Protein AF-A0A927DXR1-F1 (afdb_monomer)

Solvent-accessible surface area (backbone atoms only — not comparable to full-atom values): 8555 Å² total; per-residue (Å²): 139,87,85,89,85,88,76,79,80,83,71,86,64,84,55,87,92,68,87,59,70,72,76,69,89,73,69,74,43,65,44,69,49,26,94,82,47,102,43,75,45,74,63,72,90,63,70,48,54,61,79,26,49,47,67,60,55,50,54,51,45,33,73,75,51,17,83,64,86,60,98,42,74,66,50,50,48,51,52,52,53,48,51,63,71,69,42,71,76,73,38,52,68,69,41,42,52,51,44,49,52,49,53,51,50,51,52,53,48,54,54,50,53,52,53,52,51,54,52,53,52,51,55,51,52,52,52,52,51,53,54,54,60,55,70,72,76,115

Radius of gyration: 24.39 Å; Cα contacts (8 Å, |Δi|>4): 96; chains: 1; bounding box: 44×32×80 Å

Structure (mmCIF, N/CA/C/O backbone):
data_AF-A0A927DXR1-F1
#
_entry.id   AF-A0A927DXR1-F1
#
loop_
_atom_site.group_PDB
_atom_site.id
_atom_site.type_symbol
_atom_site.label_atom_id
_atom_site.label_alt_id
_atom_site.label_comp_id
_atom_site.label_asym_id
_atom_site.label_entity_id
_atom_site.label_seq_id
_atom_site.pdbx_PDB_ins_code
_atom_site.Cartn_x
_atom_site.Cartn_y
_atom_site.Cartn_z
_atom_site.occupancy
_atom_site.B_iso_or_equiv
_atom_site.auth_seq_id
_atom_site.auth_comp_id
_atom_site.auth_asym_id
_atom_site.auth_atom_id
_atom_site.pdbx_PDB_model_num
ATOM 1 N N . MET A 1 1 ? -18.762 -19.023 11.813 1.00 46.75 1 MET A N 1
ATOM 2 C CA . MET A 1 1 ? -17.982 -19.473 10.636 1.00 46.75 1 MET A CA 1
ATOM 3 C C . MET A 1 1 ? -16.544 -19.033 10.838 1.00 46.75 1 MET A C 1
ATOM 5 O O . MET A 1 1 ? -16.350 -17.936 11.343 1.00 46.75 1 MET A O 1
ATOM 9 N N . ALA A 1 2 ? -15.564 -19.863 10.490 1.00 44.94 2 ALA A N 1
ATOM 10 C CA . ALA A 1 2 ? -14.145 -19.512 10.548 1.00 44.94 2 ALA A CA 1
ATOM 11 C C . ALA A 1 2 ? -13.535 -19.682 9.152 1.00 44.94 2 ALA A C 1
ATOM 13 O O . ALA A 1 2 ? -13.905 -20.610 8.436 1.00 44.94 2 ALA A O 1
ATOM 14 N N . CYS A 1 3 ? -12.637 -18.777 8.763 1.00 57.34 3 CYS A N 1
ATOM 15 C CA . CYS A 1 3 ? -11.924 -18.818 7.489 1.00 57.34 3 CYS A CA 1
ATOM 16 C C . CYS A 1 3 ? -10.429 -18.993 7.774 1.00 57.34 3 CYS A C 1
ATOM 18 O O . CYS A 1 3 ? -9.879 -18.272 8.607 1.00 57.34 3 CYS A O 1
ATOM 20 N N . ALA A 1 4 ? -9.785 -19.956 7.112 1.00 59.34 4 ALA A N 1
ATOM 21 C CA . ALA A 1 4 ? -8.347 -20.179 7.207 1.00 59.34 4 ALA A CA 1
ATOM 22 C C . ALA A 1 4 ? -7.651 -19.565 5.984 1.00 59.34 4 ALA A C 1
ATOM 24 O O . ALA A 1 4 ? -8.048 -19.817 4.849 1.00 59.34 4 ALA A O 1
ATOM 25 N N . LEU A 1 5 ? -6.610 -18.766 6.223 1.00 59.91 5 LEU A N 1
ATOM 26 C CA . LEU A 1 5 ? -5.773 -18.151 5.192 1.00 59.91 5 LEU A CA 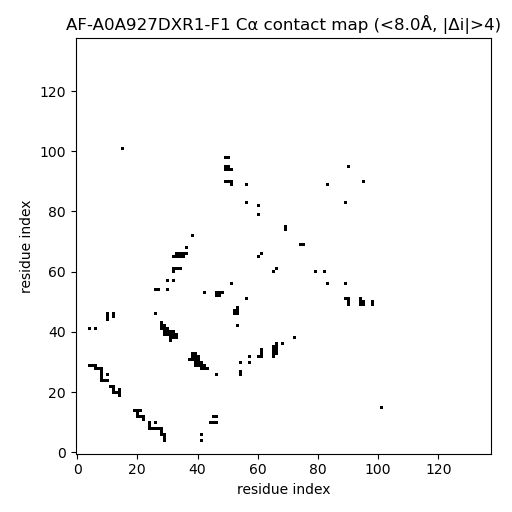1
ATOM 27 C C . LEU A 1 5 ? -4.359 -18.721 5.320 1.00 59.91 5 LEU A C 1
ATOM 29 O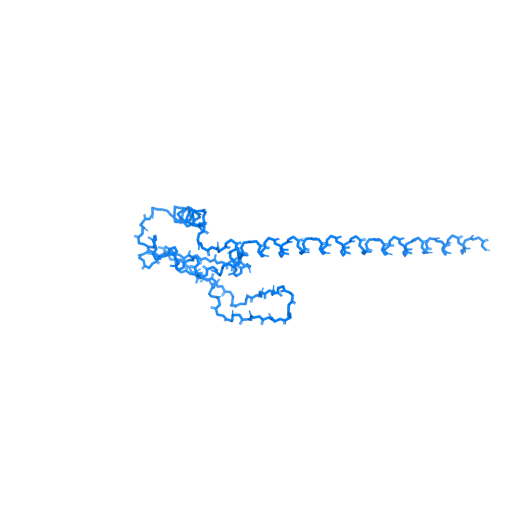 O . LEU A 1 5 ? -3.790 -18.713 6.409 1.00 59.91 5 LEU A O 1
ATOM 33 N N . ALA A 1 6 ? -3.793 -19.196 4.213 1.00 66.25 6 ALA A N 1
ATOM 34 C CA . ALA A 1 6 ? -2.419 -19.685 4.140 1.00 66.25 6 ALA A CA 1
ATOM 35 C C . ALA A 1 6 ? -1.707 -19.033 2.951 1.00 66.25 6 ALA A C 1
ATOM 37 O O . ALA A 1 6 ? -2.302 -18.865 1.889 1.00 66.25 6 ALA A O 1
ATOM 38 N N . ALA A 1 7 ? -0.446 -18.655 3.144 1.00 62.94 7 ALA A N 1
ATOM 39 C CA . ALA A 1 7 ? 0.399 -18.037 2.130 1.00 62.94 7 ALA A CA 1
ATOM 40 C C . ALA A 1 7 ? 1.763 -18.737 2.108 1.00 62.94 7 ALA A C 1
ATOM 42 O O . ALA A 1 7 ? 2.260 -19.142 3.158 1.00 62.94 7 ALA A O 1
ATOM 43 N N . ASP A 1 8 ? 2.382 -18.856 0.937 1.00 62.31 8 ASP A N 1
ATOM 44 C CA . ASP A 1 8 ? 3.747 -19.364 0.788 1.00 62.31 8 ASP A CA 1
ATOM 45 C C . ASP A 1 8 ? 4.768 -18.286 1.204 1.00 62.31 8 ASP A C 1
ATOM 47 O O . ASP A 1 8 ? 4.582 -17.108 0.924 1.00 62.31 8 ASP A O 1
ATOM 51 N N . SER A 1 9 ? 5.862 -18.628 1.880 1.00 52.09 9 SER A N 1
ATOM 52 C CA . SER A 1 9 ? 6.791 -17.637 2.459 1.00 52.09 9 SER A CA 1
ATOM 53 C C . SER A 1 9 ? 7.790 -17.010 1.468 1.00 52.09 9 SER A C 1
ATOM 55 O O . SER A 1 9 ? 8.640 -16.219 1.872 1.00 52.09 9 SER A O 1
ATOM 57 N N . ALA A 1 10 ? 7.703 -17.298 0.165 1.00 45.84 10 ALA A N 1
ATOM 58 C CA . ALA A 1 10 ? 8.655 -16.786 -0.821 1.00 45.84 10 ALA A CA 1
ATOM 59 C C . ALA A 1 10 ? 8.253 -15.394 -1.350 1.00 45.84 10 ALA A C 1
ATOM 61 O O . ALA A 1 10 ? 7.214 -15.242 -1.996 1.00 45.84 10 ALA A O 1
ATOM 62 N N . MET A 1 11 ? 9.078 -14.368 -1.105 1.00 47.81 11 MET A N 1
ATOM 63 C CA . MET A 1 11 ? 8.948 -13.032 -1.712 1.00 47.81 11 MET A CA 1
ATOM 64 C C . MET A 1 11 ? 10.260 -12.620 -2.384 1.00 47.81 11 MET A C 1
ATOM 66 O O . MET A 1 11 ? 11.296 -12.507 -1.731 1.00 47.81 11 MET A O 1
ATOM 70 N N . THR A 1 12 ? 10.218 -12.371 -3.694 1.00 46.31 12 THR A N 1
ATOM 71 C CA . THR A 1 12 ? 11.379 -11.934 -4.483 1.00 46.31 12 THR A CA 1
ATOM 72 C C . THR A 1 12 ? 11.280 -10.437 -4.762 1.00 46.31 12 THR A C 1
ATOM 74 O O . THR A 1 12 ? 10.547 -10.005 -5.647 1.00 46.31 12 THR A O 1
ATOM 77 N N . MET A 1 13 ? 12.036 -9.622 -4.023 1.00 47.31 13 MET A N 1
ATOM 78 C CA . MET A 1 13 ? 12.143 -8.181 -4.277 1.00 47.31 13 MET A CA 1
ATOM 79 C C . MET A 1 13 ? 13.438 -7.902 -5.050 1.00 47.31 13 MET A C 1
ATOM 81 O O . MET A 1 13 ? 14.537 -8.078 -4.526 1.00 47.31 13 MET A O 1
ATOM 85 N N . THR A 1 14 ? 13.326 -7.491 -6.316 1.00 45.72 14 THR A N 1
ATOM 86 C CA . THR A 1 14 ? 14.496 -7.160 -7.148 1.00 45.72 14 THR A CA 1
ATOM 87 C C . THR A 1 14 ? 14.844 -5.684 -6.956 1.00 45.72 14 THR A C 1
ATOM 89 O O . THR A 1 14 ? 14.115 -4.812 -7.422 1.00 45.72 14 THR A O 1
ATOM 92 N N . GLY A 1 15 ? 15.932 -5.393 -6.240 1.00 40.28 15 GLY A N 1
ATOM 93 C CA . GLY A 1 15 ? 16.429 -4.030 -6.044 1.00 40.28 15 GLY A CA 1
ATOM 94 C C . GLY A 1 15 ? 17.104 -3.483 -7.305 1.00 40.28 15 GLY A C 1
ATOM 95 O O . GLY A 1 15 ? 18.029 -4.096 -7.838 1.00 40.28 15 GLY A O 1
ATOM 96 N N . GLY A 1 16 ? 16.653 -2.323 -7.782 1.00 45.22 16 GLY A N 1
ATOM 97 C CA . GLY A 1 16 ? 17.278 -1.619 -8.900 1.00 45.22 16 GLY A CA 1
ATOM 98 C C . GLY A 1 16 ? 18.696 -1.123 -8.574 1.00 45.22 16 GLY A C 1
ATOM 99 O O . GLY A 1 16 ? 18.910 -0.459 -7.564 1.00 45.22 16 GLY A O 1
ATOM 100 N N . ASN A 1 17 ? 19.626 -1.405 -9.494 1.00 45.97 17 ASN A N 1
ATOM 101 C CA . ASN A 1 17 ? 20.951 -0.798 -9.720 1.00 45.97 17 ASN A CA 1
ATOM 102 C C . ASN A 1 17 ? 22.205 -1.195 -8.905 1.00 45.97 17 ASN A C 1
ATOM 104 O O . ASN A 1 17 ? 23.272 -0.701 -9.260 1.00 45.97 17 ASN A O 1
ATOM 108 N N . SER A 1 18 ? 22.184 -2.127 -7.941 1.00 42.06 18 SER A N 1
ATOM 109 C CA . SER A 1 18 ? 23.449 -2.555 -7.277 1.00 42.06 18 SER A CA 1
ATOM 110 C C . SER A 1 18 ? 23.611 -4.049 -6.976 1.00 42.06 18 SER A C 1
ATOM 112 O O . SER A 1 18 ? 24.416 -4.403 -6.118 1.00 42.06 18 SER A O 1
ATOM 114 N N . GLY A 1 19 ? 22.877 -4.952 -7.639 1.00 42.12 19 GLY A N 1
ATOM 115 C CA . GLY A 1 19 ? 23.082 -6.408 -7.481 1.00 42.12 19 GLY A CA 1
ATOM 116 C C . GLY A 1 19 ? 22.874 -6.946 -6.055 1.00 42.12 19 GLY A C 1
ATOM 117 O O . GLY A 1 19 ? 23.072 -8.127 -5.794 1.00 42.12 19 GLY A O 1
ATOM 118 N N . THR A 1 20 ? 22.453 -6.096 -5.119 1.00 39.03 20 THR A N 1
ATOM 119 C CA . THR A 1 20 ? 22.236 -6.437 -3.721 1.00 39.03 20 THR A CA 1
ATOM 120 C C . THR A 1 20 ? 20.784 -6.846 -3.567 1.00 39.03 20 THR A C 1
ATOM 122 O O . THR A 1 20 ? 19.887 -6.027 -3.363 1.00 39.03 20 THR A O 1
ATOM 125 N N . VAL A 1 21 ? 20.551 -8.150 -3.692 1.00 43.50 21 VAL A N 1
ATOM 126 C CA . VAL A 1 21 ? 19.298 -8.773 -3.279 1.00 43.50 21 VAL A CA 1
ATOM 127 C C . VAL A 1 21 ? 19.240 -8.680 -1.755 1.00 43.50 21 VAL A C 1
ATOM 129 O O . VAL A 1 21 ? 19.813 -9.501 -1.042 1.00 43.50 21 VAL A O 1
ATOM 132 N N . LYS A 1 22 ? 18.581 -7.648 -1.224 1.00 43.38 22 LYS A N 1
ATOM 133 C CA . LYS A 1 22 ? 18.205 -7.636 0.193 1.00 43.38 22 LYS A CA 1
ATOM 134 C C . LYS A 1 22 ? 16.989 -8.537 0.362 1.00 43.38 22 LYS A C 1
ATOM 136 O O . LYS A 1 22 ? 15.850 -8.105 0.206 1.00 43.38 22 LYS A O 1
ATOM 141 N N . ILE A 1 23 ? 17.266 -9.805 0.643 1.00 42.53 23 ILE A N 1
ATOM 142 C CA . ILE A 1 23 ? 16.265 -10.808 0.995 1.00 42.53 23 ILE A CA 1
ATOM 143 C C . ILE A 1 23 ? 15.808 -10.506 2.424 1.00 42.53 23 ILE A C 1
ATOM 145 O O . ILE A 1 23 ? 16.479 -10.858 3.391 1.00 42.53 23 ILE A O 1
ATOM 149 N N . PHE A 1 24 ? 14.667 -9.839 2.574 1.00 45.88 24 PHE A N 1
ATOM 150 C CA . PHE A 1 24 ? 13.954 -9.846 3.848 1.00 45.88 24 PHE A CA 1
ATOM 151 C C . PHE A 1 24 ? 13.148 -11.144 3.903 1.00 45.88 24 PHE A C 1
ATOM 153 O O . PHE A 1 24 ? 12.013 -11.201 3.444 1.00 45.88 24 PHE A O 1
ATOM 160 N N . ASN A 1 25 ? 13.760 -12.201 4.440 1.00 42.72 25 ASN A N 1
ATOM 161 C CA . ASN A 1 25 ? 13.205 -13.561 4.521 1.00 42.72 25 ASN A CA 1
ATOM 162 C C . ASN A 1 25 ? 11.997 -13.699 5.483 1.00 42.72 25 ASN A C 1
ATOM 164 O O . ASN A 1 25 ? 11.654 -14.797 5.896 1.00 42.72 25 ASN A O 1
ATOM 168 N N . ASN A 1 26 ? 11.390 -12.587 5.906 1.00 47.72 26 ASN A N 1
ATOM 169 C CA . ASN A 1 26 ? 10.456 -12.553 7.033 1.00 47.72 26 ASN A CA 1
ATOM 170 C C . ASN A 1 26 ? 9.230 -11.659 6.792 1.00 47.72 26 ASN A C 1
ATOM 172 O O . ASN A 1 26 ? 8.564 -11.262 7.745 1.00 47.72 26 ASN A O 1
ATOM 176 N N . ALA A 1 27 ? 8.950 -11.299 5.536 1.00 54.28 27 ALA A N 1
ATOM 177 C CA . ALA A 1 27 ? 7.756 -10.533 5.209 1.00 54.28 27 ALA A CA 1
ATOM 178 C C . ALA A 1 27 ? 6.524 -11.445 5.309 1.00 54.28 27 ALA A C 1
ATOM 180 O O . ALA A 1 27 ? 6.284 -12.283 4.439 1.00 54.28 27 ALA A O 1
ATOM 181 N N . GLU A 1 28 ? 5.761 -11.297 6.393 1.00 62.09 28 GLU A N 1
ATOM 182 C CA . GLU A 1 28 ? 4.463 -11.953 6.554 1.00 62.09 28 GLU A CA 1
ATOM 183 C C . GLU A 1 28 ? 3.567 -11.606 5.353 1.00 62.09 28 GLU A C 1
ATOM 185 O O . GLU A 1 28 ? 3.428 -10.446 4.994 1.00 62.09 28 GLU A O 1
ATOM 190 N N . LYS A 1 29 ? 2.959 -12.592 4.689 1.00 73.12 29 LYS A N 1
ATOM 191 C CA . LYS A 1 29 ? 1.982 -12.325 3.612 1.00 73.12 29 LYS A CA 1
ATOM 192 C C . LYS A 1 29 ? 0.555 -12.206 4.133 1.00 73.12 29 LYS A C 1
ATOM 194 O O . LYS A 1 29 ? -0.335 -11.823 3.382 1.00 73.12 29 LYS A O 1
ATOM 199 N N . ILE A 1 30 ? 0.333 -12.549 5.399 1.00 81.44 30 ILE A N 1
ATOM 200 C CA . ILE A 1 30 ? -0.961 -12.492 6.071 1.00 81.44 30 ILE A CA 1
ATOM 201 C C . ILE A 1 30 ? -0.782 -11.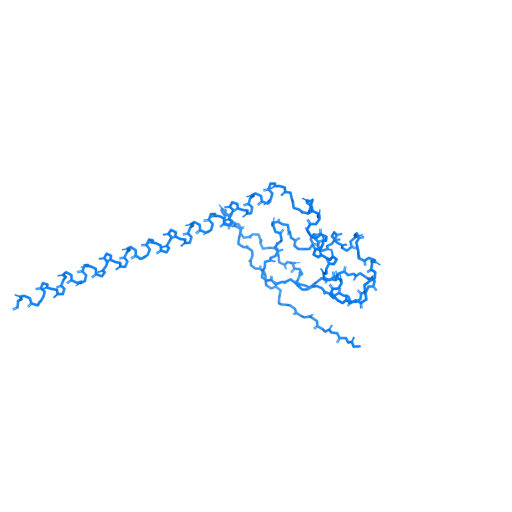651 7.322 1.00 81.44 30 ILE A C 1
ATOM 203 O O . ILE A 1 30 ? 0.064 -11.943 8.160 1.00 81.44 30 ILE A O 1
ATOM 207 N N . TYR A 1 31 ? -1.614 -10.631 7.457 1.00 84.31 31 TYR A N 1
ATOM 208 C CA . TYR A 1 31 ? -1.591 -9.696 8.562 1.00 84.31 31 TYR A CA 1
ATOM 209 C C . TYR A 1 31 ? -2.971 -9.606 9.197 1.00 84.31 31 TYR A C 1
ATOM 211 O O . TYR A 1 31 ? -3.988 -9.640 8.514 1.00 84.31 31 TYR A O 1
ATOM 219 N N . GLN A 1 32 ? -3.026 -9.405 10.508 1.00 86.81 32 GLN A N 1
ATOM 220 C CA . GLN A 1 32 ? -4.273 -9.011 11.164 1.00 86.81 32 GLN A CA 1
ATOM 221 C C . GLN A 1 32 ? -4.548 -7.530 10.885 1.00 86.81 32 GLN A C 1
ATOM 223 O O . GLN A 1 32 ? -3.663 -6.688 11.046 1.00 86.81 32 GLN A O 1
ATOM 228 N N . LEU A 1 33 ? -5.757 -7.181 10.465 1.00 87.06 33 LEU A N 1
ATOM 229 C CA . LEU A 1 33 ? -6.138 -5.787 10.244 1.00 87.06 33 LEU A CA 1
ATOM 230 C C . LEU A 1 33 ? -6.576 -5.120 11.561 1.00 87.06 33 LEU A C 1
ATOM 232 O O . LEU A 1 33 ? -6.297 -3.945 11.787 1.00 87.06 33 LEU A O 1
ATOM 236 N N . SER A 1 34 ? -7.155 -5.907 12.471 1.00 86.38 34 SER A N 1
ATOM 237 C CA . SER A 1 34 ? -7.532 -5.520 13.831 1.00 86.38 34 SER A CA 1
ATOM 238 C C . SER A 1 34 ? -7.080 -6.589 14.834 1.00 86.38 34 SER A C 1
ATOM 240 O O . SER A 1 34 ? -7.013 -7.767 14.497 1.00 86.38 34 SER A O 1
ATOM 242 N N . LYS A 1 35 ? -6.755 -6.179 16.070 1.00 83.88 35 LYS A N 1
ATOM 243 C CA . LYS A 1 35 ? -6.578 -7.105 17.210 1.00 83.88 35 LYS A CA 1
ATOM 244 C C . LYS A 1 35 ? -7.889 -7.382 17.955 1.00 83.88 35 LYS A C 1
ATOM 246 O O . LYS A 1 35 ? -7.928 -8.279 18.788 1.00 83.88 35 LYS A O 1
ATOM 251 N N . HIS A 1 36 ? -8.919 -6.582 17.688 1.00 87.06 36 HIS A N 1
ATOM 252 C CA . HIS A 1 36 ? -10.214 -6.622 18.365 1.00 87.06 36 HIS A CA 1
ATOM 253 C C . HIS A 1 36 ? -11.242 -7.409 17.553 1.00 87.06 36 HIS A C 1
ATOM 255 O O . HIS A 1 36 ? -12.060 -8.123 18.123 1.00 87.06 36 HIS A O 1
ATOM 261 N N . TYR A 1 37 ? -1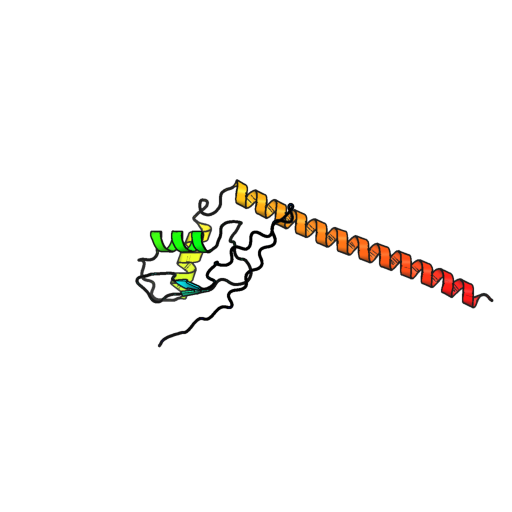1.145 -7.330 16.224 1.00 87.31 37 TYR A N 1
ATOM 262 C CA . TYR A 1 37 ? -12.062 -7.982 15.297 1.00 87.31 37 TYR A CA 1
ATOM 263 C C . TYR A 1 37 ? -11.309 -8.995 14.425 1.00 87.31 37 TYR A C 1
ATOM 265 O O . TYR A 1 37 ? -10.181 -8.713 14.007 1.00 87.31 37 TYR A O 1
ATOM 273 N N . PRO A 1 38 ? -11.899 -10.169 14.124 1.00 86.75 38 PRO A N 1
ATOM 274 C CA . PRO A 1 38 ? -11.236 -11.266 13.418 1.00 86.75 38 PRO A CA 1
ATOM 275 C C . PRO A 1 38 ? -11.131 -11.000 11.905 1.00 86.75 38 PRO A C 1
ATOM 277 O O . PRO A 1 38 ? -11.672 -11.737 11.084 1.00 86.75 38 PRO A O 1
ATOM 280 N N . VAL A 1 39 ? -10.434 -9.927 11.527 1.00 88.75 39 VAL A N 1
ATOM 281 C CA . VAL A 1 39 ? -10.242 -9.498 10.137 1.00 88.75 39 VAL A CA 1
ATOM 282 C C . VAL A 1 39 ? -8.770 -9.631 9.764 1.00 88.75 39 VAL A C 1
ATOM 284 O O . VAL A 1 39 ? -7.899 -9.005 10.372 1.00 88.75 39 VAL A O 1
ATOM 287 N N . GLY A 1 40 ? -8.495 -10.452 8.752 1.00 85.94 40 GLY A N 1
ATOM 288 C CA . GLY A 1 40 ? -7.169 -10.645 8.171 1.00 85.94 40 GLY A CA 1
ATOM 289 C C . GLY A 1 40 ? -7.041 -9.983 6.799 1.00 85.94 40 GLY A C 1
ATOM 290 O O . GLY A 1 40 ? -8.014 -9.873 6.058 1.00 85.94 40 GLY A O 1
ATOM 291 N N . LEU A 1 41 ? -5.826 -9.569 6.457 1.00 86.94 41 LEU A N 1
ATOM 292 C CA . LEU A 1 41 ? -5.432 -9.032 5.161 1.00 86.94 41 LEU A CA 1
ATOM 293 C C . LEU A 1 41 ? -4.289 -9.885 4.612 1.00 86.94 41 LEU A C 1
ATOM 295 O O . LEU A 1 41 ? -3.284 -10.079 5.292 1.00 86.94 41 LEU A O 1
ATOM 299 N N . MET A 1 42 ? -4.423 -10.353 3.375 1.00 86.38 42 MET A N 1
ATOM 300 C CA . MET A 1 42 ? -3.344 -11.024 2.657 1.00 86.38 42 MET A CA 1
ATOM 301 C C . MET A 1 42 ? -2.796 -10.105 1.565 1.00 86.38 42 MET A C 1
ATOM 303 O O . MET A 1 42 ? -3.563 -9.480 0.836 1.00 86.38 42 MET A O 1
ATOM 307 N N . VAL A 1 43 ? -1.473 -10.037 1.447 1.00 82.50 43 VAL A N 1
ATOM 308 C CA . VAL A 1 43 ? -0.773 -9.289 0.399 1.00 82.50 43 VAL A CA 1
ATOM 309 C C . VAL A 1 43 ? -0.139 -10.274 -0.578 1.00 82.50 43 VAL A C 1
ATOM 311 O O . VAL A 1 43 ? 0.537 -11.218 -0.172 1.00 82.50 43 VAL A O 1
ATOM 314 N N . TYR A 1 44 ? -0.333 -10.028 -1.875 1.00 76.56 44 TYR A N 1
ATOM 315 C CA . TYR A 1 44 ? 0.234 -10.834 -2.954 1.00 76.56 44 TYR A CA 1
ATOM 316 C C . TYR A 1 44 ? 1.185 -10.013 -3.840 1.00 76.56 44 TYR A C 1
ATOM 318 O O . TYR A 1 44 ? 1.009 -8.805 -4.013 1.00 76.56 44 TYR A O 1
ATOM 326 N N . ASN A 1 45 ? 2.153 -10.700 -4.458 1.00 70.75 45 ASN A N 1
ATOM 327 C CA . ASN A 1 45 ? 3.110 -10.182 -5.440 1.00 70.75 45 ASN A CA 1
ATOM 328 C C . ASN A 1 45 ? 4.129 -9.164 -4.895 1.00 70.75 45 ASN A C 1
ATOM 330 O O . ASN A 1 45 ? 5.278 -9.521 -4.641 1.00 70.75 45 ASN A O 1
ATOM 334 N N . ASN A 1 46 ? 3.737 -7.895 -4.743 1.00 69.62 46 ASN A N 1
ATOM 335 C CA . ASN A 1 46 ? 4.672 -6.844 -4.347 1.00 69.62 46 ASN A CA 1
ATOM 336 C C . ASN A 1 46 ? 4.733 -6.718 -2.820 1.00 69.62 46 ASN A C 1
ATOM 338 O O . ASN A 1 46 ? 3.717 -6.496 -2.166 1.00 69.62 46 ASN A O 1
ATOM 342 N N . ALA A 1 47 ? 5.944 -6.799 -2.270 1.00 72.62 47 ALA A N 1
ATOM 343 C CA . ALA A 1 47 ? 6.209 -6.640 -0.844 1.00 72.62 47 ALA A CA 1
ATOM 344 C C . ALA A 1 47 ? 6.101 -5.183 -0.357 1.00 72.62 47 ALA A C 1
ATOM 346 O O . ALA A 1 47 ? 6.040 -4.934 0.851 1.00 72.62 47 ALA A O 1
ATOM 347 N N . ASP A 1 48 ? 6.062 -4.222 -1.285 1.00 77.31 48 ASP A N 1
ATOM 348 C CA . ASP A 1 48 ? 5.963 -2.797 -0.989 1.00 77.31 48 ASP A CA 1
ATOM 349 C C . ASP A 1 48 ? 4.724 -2.121 -1.602 1.00 77.31 48 ASP A C 1
ATOM 351 O O . ASP A 1 48 ? 4.218 -2.498 -2.660 1.00 77.31 48 ASP A O 1
ATOM 355 N N . PHE A 1 49 ? 4.267 -1.071 -0.922 1.00 78.75 49 PHE A N 1
ATOM 356 C CA . PHE A 1 49 ? 3.369 -0.046 -1.428 1.00 78.75 49 PHE A CA 1
ATOM 357 C C . PHE A 1 49 ? 4.158 1.258 -1.592 1.00 78.75 49 PHE A C 1
ATOM 359 O O . PHE A 1 49 ? 4.597 1.865 -0.613 1.00 78.75 49 PHE A O 1
ATOM 366 N N . CYS A 1 50 ? 4.378 1.685 -2.838 1.00 76.31 50 CYS A N 1
ATOM 367 C CA . CYS A 1 50 ? 5.158 2.884 -3.178 1.00 76.31 50 CYS A CA 1
ATOM 368 C C . CYS A 1 50 ? 6.578 2.926 -2.562 1.00 76.31 50 CYS A C 1
ATOM 370 O O . CYS A 1 50 ? 7.099 4.000 -2.269 1.00 76.31 50 CYS A O 1
ATOM 372 N N . GLY A 1 51 ? 7.231 1.777 -2.355 1.00 74.31 51 GLY A N 1
ATOM 373 C CA . GLY A 1 51 ? 8.537 1.711 -1.680 1.00 74.31 51 GLY A CA 1
ATOM 374 C C . GLY A 1 51 ? 8.476 1.764 -0.143 1.00 74.31 51 GLY A C 1
ATOM 375 O O . GLY A 1 51 ? 9.516 1.848 0.521 1.00 74.31 51 GLY A O 1
ATOM 376 N N . THR A 1 52 ? 7.278 1.700 0.441 1.00 79.69 52 THR A N 1
ATOM 377 C CA . THR A 1 52 ? 7.064 1.425 1.866 1.00 79.69 52 THR A CA 1
ATOM 378 C C . THR A 1 52 ? 6.589 -0.024 2.029 1.00 79.69 52 THR A C 1
ATOM 380 O O . THR A 1 52 ? 5.592 -0.392 1.417 1.00 79.69 52 THR A O 1
ATOM 383 N N . PRO A 1 53 ? 7.258 -0.862 2.839 1.00 82.75 53 PRO A N 1
ATOM 384 C CA . PRO A 1 53 ? 6.799 -2.223 3.117 1.00 82.75 53 PRO A CA 1
ATOM 385 C C . PRO A 1 53 ? 5.351 -2.265 3.616 1.00 82.75 53 PRO A C 1
ATOM 387 O O . PRO A 1 53 ? 4.979 -1.468 4.482 1.00 82.75 53 PRO A O 1
ATOM 390 N N . TRP A 1 54 ? 4.559 -3.223 3.125 1.00 84.25 54 TRP A N 1
ATOM 391 C CA . TRP A 1 54 ? 3.158 -3.385 3.538 1.00 84.25 54 TRP A CA 1
ATOM 392 C C . TRP A 1 54 ? 2.990 -3.529 5.048 1.00 84.25 54 TRP A C 1
ATOM 394 O O . TRP A 1 54 ? 2.065 -2.950 5.612 1.00 84.25 54 TRP A O 1
ATOM 404 N N . GLU A 1 55 ? 3.922 -4.213 5.714 1.00 83.94 55 GLU A N 1
ATOM 405 C CA . GLU A 1 55 ? 3.929 -4.350 7.170 1.00 83.94 55 GLU A CA 1
ATOM 406 C C . GLU A 1 55 ? 3.844 -2.992 7.884 1.00 83.94 55 GLU A C 1
ATOM 408 O O . GLU A 1 55 ? 3.072 -2.843 8.830 1.00 83.94 55 GLU A O 1
ATOM 413 N N . LEU A 1 56 ? 4.594 -1.981 7.427 1.00 85.06 56 LEU A N 1
ATOM 414 C CA . LEU A 1 56 ? 4.590 -0.656 8.051 1.00 85.06 56 LEU A CA 1
ATOM 415 C C . LEU A 1 56 ? 3.252 0.052 7.846 1.00 85.06 56 LEU A C 1
ATOM 417 O O . LEU A 1 56 ? 2.719 0.638 8.792 1.00 85.06 56 LEU A O 1
ATOM 421 N N . SER A 1 57 ? 2.692 -0.031 6.640 1.00 87.56 57 SER A N 1
ATOM 422 C CA . SER A 1 57 ? 1.387 0.546 6.309 1.00 87.56 57 SER A CA 1
ATOM 423 C C . SER A 1 57 ? 0.280 -0.095 7.150 1.00 87.56 57 SER A C 1
ATOM 425 O O . SER A 1 57 ? -0.512 0.605 7.777 1.00 87.56 57 SER A O 1
ATOM 427 N N . ILE A 1 58 ? 0.273 -1.426 7.247 1.00 89.50 58 ILE A N 1
ATOM 428 C CA . ILE A 1 58 ? -0.736 -2.192 7.989 1.00 89.50 58 ILE A CA 1
ATOM 429 C C . ILE A 1 58 ? -0.581 -1.991 9.500 1.00 89.50 58 ILE A C 1
ATOM 431 O O . ILE A 1 58 ? -1.574 -1.828 10.205 1.00 89.50 58 ILE A O 1
ATOM 435 N N . ARG A 1 59 ? 0.652 -1.951 10.019 1.00 88.44 59 ARG A N 1
ATOM 436 C CA . ARG A 1 59 ? 0.919 -1.663 11.437 1.00 88.44 59 ARG A CA 1
ATOM 437 C C . ARG A 1 59 ? 0.467 -0.248 11.808 1.00 88.44 59 ARG A C 1
ATOM 439 O O . ARG A 1 59 ? -0.091 -0.057 12.887 1.00 88.44 59 ARG A O 1
ATOM 446 N N . SER A 1 60 ? 0.668 0.719 10.913 1.00 89.75 60 SER A N 1
ATOM 447 C CA . SER A 1 60 ? 0.219 2.104 11.102 1.00 89.75 60 SER A CA 1
ATOM 448 C C . SER A 1 60 ? -1.305 2.208 11.081 1.00 89.75 60 SER A C 1
ATOM 450 O O . SER A 1 60 ? -1.873 2.783 12.006 1.00 89.75 60 SER A O 1
ATOM 452 N N . PHE A 1 61 ? -1.966 1.569 10.107 1.00 91.19 61 PHE A N 1
ATOM 453 C CA . PHE A 1 61 ? -3.427 1.474 10.069 1.00 91.19 61 PHE A CA 1
ATOM 454 C C . PHE A 1 61 ? -3.972 0.868 11.360 1.00 91.19 61 PHE A C 1
ATOM 456 O O . PHE A 1 61 ? -4.813 1.462 12.021 1.00 91.19 61 PHE A O 1
ATOM 463 N N . ARG A 1 62 ? -3.434 -0.281 11.781 1.00 90.88 62 ARG A N 1
ATOM 464 C CA . ARG A 1 62 ? -3.885 -0.987 12.986 1.00 90.88 62 ARG A CA 1
ATOM 465 C C . ARG A 1 62 ? -3.748 -0.134 14.247 1.00 90.88 62 ARG A C 1
ATOM 467 O O . ARG A 1 62 ? -4.582 -0.236 15.138 1.00 90.88 62 ARG A O 1
ATOM 474 N N . LYS A 1 63 ? -2.711 0.704 14.335 1.00 89.62 63 LYS A N 1
ATOM 475 C CA . LYS A 1 63 ? -2.518 1.620 15.466 1.00 89.62 63 LYS A CA 1
ATOM 476 C C . LYS A 1 63 ? -3.584 2.720 15.508 1.00 89.62 63 LYS A C 1
ATOM 478 O O . LYS A 1 63 ? -3.993 3.100 16.598 1.00 89.62 63 LYS A O 1
ATOM 483 N N . LEU A 1 64 ? -3.993 3.233 14.350 1.00 89.44 64 LEU A N 1
ATOM 484 C CA . LEU A 1 64 ? -4.900 4.380 14.242 1.00 89.44 64 LEU A CA 1
ATOM 485 C C . LEU A 1 64 ? -6.374 3.968 14.183 1.00 89.44 64 LEU A C 1
ATOM 487 O O . LEU A 1 64 ? -7.181 4.551 14.886 1.00 89.44 64 LEU A O 1
ATOM 491 N N . HIS A 1 65 ? -6.694 2.934 13.410 1.00 90.38 65 HIS A N 1
ATOM 492 C CA . HIS A 1 65 ? -8.058 2.512 13.077 1.00 90.38 65 HIS A CA 1
ATOM 493 C C . HIS A 1 65 ? -8.359 1.066 13.490 1.00 90.38 65 HIS A C 1
ATOM 495 O O . HIS A 1 65 ? -9.476 0.587 13.351 1.00 90.38 65 HIS A O 1
ATOM 501 N N . GLY A 1 66 ? -7.384 0.327 14.031 1.00 86.00 66 GLY A N 1
ATOM 502 C CA . GLY A 1 66 ? -7.566 -1.093 14.355 1.00 86.00 66 GLY A CA 1
ATOM 503 C C . GLY A 1 66 ? -8.569 -1.380 15.478 1.00 86.00 66 GLY A C 1
ATOM 504 O O . GLY A 1 66 ? -8.866 -2.550 15.711 1.00 86.00 66 GLY A O 1
ATOM 505 N N . HIS A 1 67 ? -9.066 -0.360 16.179 1.00 89.88 67 HIS A N 1
ATOM 506 C CA . HIS A 1 67 ? -10.104 -0.467 17.208 1.00 89.88 67 HIS A CA 1
ATOM 507 C C . HIS A 1 67 ? -11.511 -0.144 16.678 1.00 89.88 67 HIS A C 1
ATOM 509 O O . HIS A 1 67 ? -12.489 -0.373 17.386 1.00 89.88 67 HIS A O 1
ATOM 515 N N . GLU A 1 68 ? -11.620 0.361 15.447 1.00 91.81 68 GLU A N 1
ATOM 516 C CA . GLU A 1 68 ? -12.896 0.694 14.823 1.00 91.81 68 GLU A CA 1
ATOM 517 C C . GLU A 1 68 ? -13.651 -0.586 14.442 1.00 91.81 68 GLU A C 1
ATOM 519 O O . GLU A 1 68 ? -13.098 -1.517 13.838 1.00 91.81 68 GLU A O 1
ATOM 524 N N . GLU A 1 69 ? -14.922 -0.646 14.834 1.00 92.25 69 GLU A N 1
ATOM 525 C CA . GLU A 1 69 ? -15.835 -1.691 14.388 1.00 92.25 69 GLU A CA 1
ATOM 526 C C . GLU A 1 69 ? -16.449 -1.293 13.051 1.00 92.25 69 GLU A C 1
ATOM 528 O O . GLU A 1 69 ? -16.920 -0.166 12.875 1.00 92.25 69 GLU A O 1
ATOM 533 N N . HIS A 1 70 ? -16.498 -2.239 12.122 1.00 92.25 70 HIS A N 1
ATOM 534 C CA . HIS A 1 70 ? -17.285 -2.086 10.913 1.00 92.25 70 HIS A CA 1
ATOM 535 C C . HIS A 1 70 ? -18.212 -3.282 10.727 1.00 92.25 70 HIS A C 1
ATOM 537 O O . HIS A 1 70 ? -17.857 -4.424 11.016 1.00 92.25 70 HIS A O 1
ATOM 543 N N . SER A 1 71 ? -19.406 -3.016 10.201 1.00 91.44 71 SER A N 1
ATOM 544 C CA . SER A 1 71 ? -20.452 -4.024 10.021 1.00 91.44 71 SER A CA 1
ATOM 545 C C . SER A 1 71 ? -20.124 -5.038 8.922 1.00 91.44 71 SER A C 1
ATOM 547 O O . SER A 1 71 ? -20.642 -6.155 8.947 1.00 91.44 71 SER A O 1
ATOM 549 N N . THR A 1 72 ? -19.262 -4.686 7.960 1.00 93.12 72 THR A N 1
ATOM 550 C CA . THR A 1 72 ? -18.881 -5.580 6.860 1.00 93.12 72 THR A CA 1
ATOM 551 C C . THR A 1 72 ? -17.377 -5.589 6.578 1.00 93.12 72 THR A C 1
ATOM 553 O O . THR A 1 72 ? -16.666 -4.607 6.788 1.00 93.12 72 THR A O 1
ATOM 556 N N . ILE A 1 73 ? -16.879 -6.691 5.998 1.00 90.50 73 ILE A N 1
ATOM 557 C CA . ILE A 1 73 ? -15.491 -6.792 5.496 1.00 90.50 73 ILE A CA 1
ATOM 558 C C . ILE A 1 73 ? -15.205 -5.709 4.444 1.00 90.50 73 ILE A C 1
ATOM 560 O O . ILE A 1 73 ? -14.089 -5.199 4.355 1.00 90.50 73 ILE A O 1
ATOM 564 N N . ARG A 1 74 ? -16.215 -5.339 3.646 1.00 92.44 74 ARG A N 1
ATOM 565 C CA . ARG A 1 74 ? -16.084 -4.281 2.640 1.00 92.44 74 ARG A CA 1
ATOM 566 C C . ARG A 1 74 ? -15.812 -2.927 3.291 1.00 92.44 74 ARG A C 1
ATOM 568 O O . ARG A 1 74 ? -15.007 -2.169 2.766 1.00 92.44 74 ARG A O 1
ATOM 575 N N . ASP A 1 75 ? -16.415 -2.653 4.438 1.00 93.94 75 ASP A N 1
ATOM 576 C CA . ASP A 1 75 ? -16.193 -1.404 5.164 1.00 93.94 75 ASP A CA 1
ATOM 577 C C . ASP A 1 75 ? -14.795 -1.361 5.792 1.00 93.94 75 ASP A C 1
ATOM 579 O O . ASP A 1 75 ? -14.114 -0.343 5.678 1.00 93.94 75 ASP A O 1
ATOM 583 N N . TYR A 1 76 ? -14.293 -2.491 6.309 1.00 93.06 76 TYR A N 1
ATOM 584 C CA . TYR A 1 76 ? -12.879 -2.622 6.696 1.00 93.06 76 TYR A CA 1
ATOM 585 C C . TYR A 1 76 ? -11.926 -2.339 5.527 1.00 93.06 76 TYR A C 1
ATOM 587 O O . TYR A 1 76 ? -10.941 -1.616 5.688 1.00 93.06 76 TYR A O 1
ATOM 595 N N . LEU A 1 77 ? -12.218 -2.882 4.340 1.00 91.25 77 LEU A N 1
ATOM 596 C CA . LEU A 1 77 ? -11.435 -2.614 3.133 1.00 91.25 77 LEU A CA 1
ATOM 597 C C . LEU A 1 77 ? -11.483 -1.128 2.754 1.00 91.25 77 LEU A C 1
ATOM 599 O O . LEU A 1 77 ? -10.442 -0.535 2.481 1.00 91.25 77 LEU A O 1
ATOM 603 N N . ASN A 1 78 ? -12.669 -0.520 2.759 1.00 93.62 78 ASN A N 1
ATOM 604 C CA . ASN A 1 78 ? -12.852 0.889 2.420 1.00 93.62 78 ASN A CA 1
ATOM 605 C C . ASN A 1 78 ? -12.122 1.810 3.404 1.00 93.62 78 ASN A C 1
ATOM 607 O O . ASN A 1 78 ? -11.488 2.771 2.968 1.00 93.62 78 ASN A O 1
ATOM 611 N N . SER A 1 79 ? -12.158 1.498 4.702 1.00 92.69 79 SER A N 1
ATOM 612 C CA . SER A 1 79 ? -11.408 2.214 5.740 1.00 92.69 79 SER A CA 1
ATOM 613 C C . SER A 1 79 ? -9.900 2.106 5.495 1.00 92.69 79 SER A C 1
ATOM 615 O O . SER A 1 79 ? -9.200 3.119 5.428 1.00 92.69 79 SER A O 1
ATOM 617 N N . PHE A 1 80 ? -9.396 0.897 5.219 1.00 91.62 80 PHE A N 1
ATOM 618 C CA . PHE A 1 80 ? -7.981 0.682 4.911 1.00 91.62 80 PHE A CA 1
ATOM 619 C C . PHE A 1 80 ? -7.524 1.423 3.646 1.00 91.62 80 PHE A C 1
ATOM 621 O O . PHE A 1 80 ? -6.489 2.090 3.660 1.00 91.62 80 PHE A O 1
ATOM 628 N N . LEU A 1 81 ? -8.297 1.368 2.558 1.00 90.06 81 LEU A N 1
ATOM 629 C CA . LEU A 1 81 ? -7.988 2.096 1.323 1.00 90.06 81 LEU A CA 1
ATOM 630 C C . LEU A 1 81 ? -8.052 3.614 1.525 1.00 90.06 81 LEU A C 1
ATOM 632 O O . LEU A 1 81 ? -7.187 4.337 1.030 1.00 90.06 81 LEU A O 1
ATOM 636 N N . SER A 1 82 ? -9.035 4.097 2.286 1.00 91.12 82 SER A N 1
ATOM 637 C C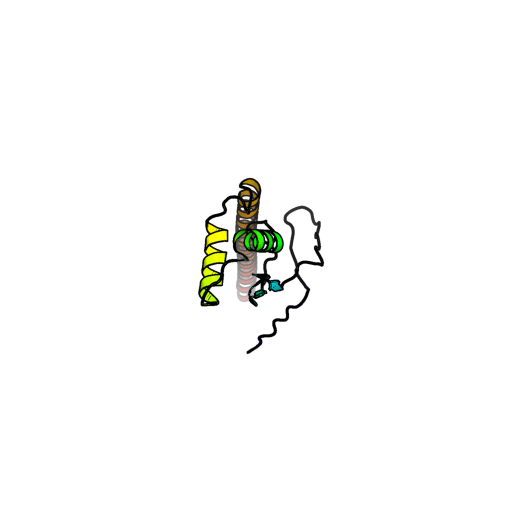A . SER A 1 82 ? -9.149 5.513 2.649 1.00 91.12 82 SER A CA 1
ATOM 638 C C . SER A 1 82 ? -7.926 5.983 3.429 1.00 91.12 82 SER A C 1
ATOM 640 O O . SER A 1 82 ? -7.371 7.030 3.107 1.00 91.12 82 SER A O 1
ATOM 642 N N . PHE A 1 83 ? -7.445 5.182 4.383 1.00 90.50 83 PHE A N 1
ATOM 643 C CA . PHE A 1 83 ? -6.214 5.449 5.126 1.00 90.50 83 PHE A CA 1
ATOM 644 C C . PHE A 1 83 ? -4.972 5.519 4.223 1.00 90.50 83 PHE A C 1
ATOM 646 O O . PHE A 1 83 ? -4.152 6.431 4.367 1.00 90.50 83 PHE A O 1
ATOM 653 N N . LEU A 1 84 ? -4.828 4.583 3.277 1.00 88.00 84 LEU A N 1
ATOM 654 C CA . LEU A 1 84 ? -3.709 4.591 2.328 1.00 88.00 84 LEU A CA 1
ATOM 655 C C . LEU A 1 84 ? -3.726 5.833 1.428 1.00 88.00 84 LEU A C 1
ATOM 657 O O . LEU A 1 84 ? -2.668 6.380 1.125 1.00 88.00 84 LEU A O 1
ATOM 661 N N . ASN A 1 85 ? -4.915 6.283 1.022 1.00 84.38 85 ASN A N 1
ATOM 662 C CA . ASN A 1 85 ? -5.085 7.449 0.156 1.00 84.38 85 ASN A CA 1
ATOM 663 C C . ASN A 1 85 ? -4.919 8.779 0.903 1.00 84.38 85 ASN A C 1
ATOM 665 O O . ASN A 1 85 ? -4.386 9.734 0.340 1.00 84.38 85 ASN A O 1
ATOM 669 N N . SER A 1 86 ? -5.370 8.860 2.157 1.00 80.19 86 SER A N 1
ATOM 670 C CA . SER A 1 86 ? -5.312 10.088 2.958 1.00 80.19 86 SER A CA 1
ATOM 671 C C . SER A 1 86 ? -3.925 10.342 3.544 1.00 80.19 86 SER A C 1
ATOM 673 O O . SER A 1 86 ? -3.528 11.492 3.748 1.00 80.19 86 SER A O 1
ATOM 675 N N . THR A 1 87 ? -3.150 9.285 3.791 1.00 64.62 87 THR A N 1
ATOM 676 C CA . THR A 1 87 ? -1.870 9.419 4.480 1.00 64.62 87 THR A CA 1
ATOM 677 C C . THR A 1 87 ? -0.728 9.638 3.492 1.00 64.62 87 THR A C 1
ATOM 679 O O . THR A 1 87 ? 0.036 8.729 3.164 1.00 64.62 87 THR A O 1
ATOM 682 N N . TYR A 1 88 ? -0.519 10.901 3.112 1.00 59.66 88 TYR A N 1
ATOM 683 C CA . TYR A 1 88 ? 0.671 11.340 2.362 1.00 59.66 88 TYR A CA 1
ATOM 684 C C . TYR A 1 88 ? 2.002 11.032 3.095 1.00 59.66 88 TYR A C 1
ATOM 686 O O . TYR A 1 88 ? 3.070 11.086 2.493 1.00 59.66 88 TYR A O 1
ATOM 694 N N . ASN A 1 89 ? 1.938 10.671 4.385 1.00 60.81 89 ASN A N 1
ATOM 695 C CA . ASN A 1 89 ? 3.076 10.370 5.259 1.00 60.81 89 ASN A CA 1
ATOM 696 C C . ASN A 1 89 ? 3.480 8.884 5.341 1.00 60.81 89 ASN A C 1
ATOM 698 O O . ASN A 1 89 ? 4.513 8.591 5.940 1.00 60.81 89 ASN A O 1
ATOM 702 N N . ILE A 1 90 ? 2.731 7.933 4.761 1.00 69.25 90 ILE A N 1
ATOM 703 C CA . ILE A 1 90 ? 3.161 6.511 4.759 1.00 69.25 90 ILE A CA 1
ATOM 704 C C . ILE A 1 90 ? 4.400 6.332 3.876 1.00 69.25 90 ILE A C 1
ATOM 706 O O . ILE A 1 90 ? 5.279 5.506 4.146 1.00 69.25 90 ILE A O 1
ATOM 710 N N . THR A 1 91 ? 4.493 7.132 2.820 1.00 66.69 91 THR A N 1
ATOM 711 C CA . THR A 1 91 ? 5.599 7.095 1.877 1.00 66.69 91 THR A CA 1
ATOM 712 C C . THR A 1 91 ? 6.150 8.498 1.705 1.00 66.69 91 THR A C 1
ATOM 714 O O . THR A 1 91 ? 5.446 9.399 1.261 1.00 66.69 91 THR A O 1
ATOM 717 N N . SER A 1 92 ? 7.434 8.687 2.013 1.00 76.06 92 SER A N 1
ATOM 718 C CA . SER A 1 92 ? 8.085 9.975 1.782 1.00 76.06 92 SER A CA 1
ATOM 719 C C . SER A 1 92 ? 8.078 10.337 0.294 1.00 76.06 92 SER A C 1
ATOM 721 O O . SER A 1 92 ? 8.162 9.466 -0.577 1.00 76.06 92 SER A O 1
ATOM 723 N N . ILE A 1 93 ? 8.035 11.638 -0.001 1.00 79.00 93 ILE A N 1
ATOM 724 C CA . ILE A 1 93 ? 8.082 12.162 -1.376 1.00 79.00 93 ILE A CA 1
ATOM 725 C C . ILE A 1 93 ? 9.291 11.585 -2.127 1.00 79.00 93 ILE A C 1
ATOM 727 O O . ILE A 1 93 ? 9.137 11.055 -3.223 1.00 79.00 93 ILE A O 1
ATOM 731 N N . ALA A 1 94 ? 10.461 11.553 -1.482 1.00 80.06 94 ALA A N 1
ATOM 732 C CA . ALA A 1 94 ? 11.675 10.969 -2.049 1.00 80.06 94 ALA A CA 1
ATOM 733 C C . ALA A 1 94 ? 11.514 9.487 -2.447 1.00 80.06 94 ALA A C 1
ATOM 735 O O . ALA A 1 94 ? 11.974 9.083 -3.514 1.00 80.06 94 ALA A O 1
ATOM 736 N N . LYS A 1 95 ? 10.835 8.669 -1.626 1.00 77.31 95 LYS A N 1
ATOM 737 C CA . LYS A 1 95 ? 10.566 7.257 -1.952 1.00 77.31 95 LYS A CA 1
ATOM 738 C C . LYS A 1 95 ? 9.599 7.120 -3.125 1.00 77.31 95 LYS A C 1
ATOM 740 O O . LYS A 1 95 ? 9.847 6.312 -4.018 1.00 77.31 95 LYS A O 1
ATOM 745 N N . ARG A 1 96 ? 8.540 7.936 -3.158 1.00 79.12 96 ARG A N 1
ATOM 746 C CA . ARG A 1 96 ? 7.580 7.960 -4.273 1.00 79.12 96 ARG A CA 1
ATOM 747 C C . ARG A 1 96 ? 8.265 8.334 -5.582 1.00 79.12 96 ARG A C 1
ATOM 749 O O . ARG A 1 96 ? 8.117 7.625 -6.572 1.00 79.12 96 ARG A O 1
ATOM 756 N N . GLU A 1 97 ? 9.060 9.400 -5.578 1.00 83.56 97 GLU A N 1
ATOM 757 C CA . GLU A 1 97 ? 9.822 9.832 -6.751 1.00 83.56 97 GLU A CA 1
ATOM 758 C C . GLU A 1 97 ? 10.830 8.780 -7.211 1.00 83.56 97 GLU A C 1
ATOM 760 O O . GLU A 1 97 ? 10.949 8.519 -8.408 1.00 83.56 97 GLU A O 1
ATOM 765 N N . ALA A 1 98 ? 11.546 8.150 -6.277 1.00 82.69 98 ALA A N 1
ATOM 766 C CA . ALA A 1 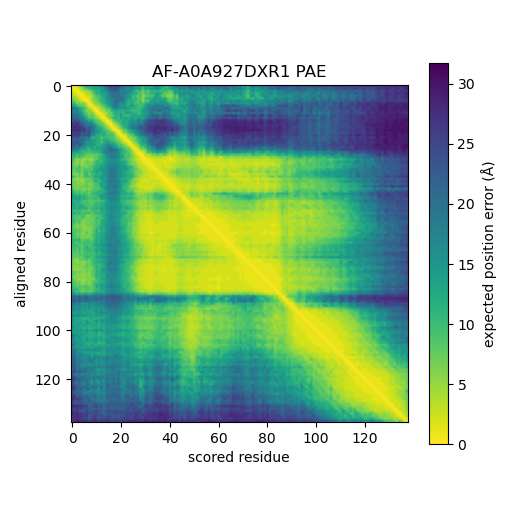98 ? 12.477 7.076 -6.597 1.00 82.69 98 ALA A CA 1
ATOM 767 C C . ALA A 1 98 ? 11.756 5.889 -7.253 1.00 82.69 98 ALA A C 1
ATOM 769 O O . ALA A 1 98 ? 12.224 5.388 -8.277 1.00 82.69 98 ALA A O 1
ATOM 770 N N . LYS A 1 99 ? 10.591 5.490 -6.725 1.00 81.69 99 LYS A N 1
ATOM 771 C CA . LYS A 1 99 ? 9.782 4.402 -7.289 1.00 81.69 99 LYS A CA 1
ATOM 772 C C . LYS A 1 99 ? 9.243 4.750 -8.675 1.00 81.69 99 LYS A C 1
ATOM 774 O O . LYS A 1 99 ? 9.321 3.924 -9.578 1.00 81.69 99 LYS A O 1
ATOM 779 N N . LEU A 1 100 ? 8.767 5.978 -8.882 1.00 86.06 100 LEU A N 1
ATOM 780 C CA . LEU A 1 100 ? 8.332 6.452 -10.201 1.00 86.06 100 LEU A CA 1
ATOM 781 C C . LEU A 1 100 ? 9.482 6.430 -11.213 1.00 86.06 100 LEU A C 1
ATOM 783 O O . LEU A 1 100 ? 9.317 5.917 -12.319 1.00 86.06 100 LEU A O 1
ATOM 787 N N . LYS A 1 101 ? 10.668 6.913 -10.823 1.00 87.06 101 LYS A N 1
ATOM 788 C CA . LYS A 1 101 ? 11.878 6.846 -11.657 1.00 87.06 101 LYS A CA 1
ATOM 789 C C . LYS A 1 101 ? 12.267 5.400 -11.974 1.00 87.06 101 LYS A C 1
ATOM 791 O O . LYS A 1 101 ? 12.693 5.126 -13.091 1.00 87.06 101 LYS A O 1
ATOM 796 N N . GLU A 1 102 ? 12.131 4.475 -11.024 1.00 85.62 102 GLU A N 1
ATOM 797 C CA . GLU A 1 102 ? 12.369 3.041 -11.242 1.00 85.62 102 GLU A CA 1
ATOM 798 C C . GLU A 1 102 ? 11.383 2.458 -12.265 1.00 85.62 102 GLU A C 1
ATOM 800 O O . GLU A 1 102 ? 11.813 1.843 -13.241 1.00 85.62 102 GLU A O 1
ATOM 805 N N . ILE A 1 103 ? 10.078 2.696 -12.085 1.00 85.50 103 ILE A N 1
ATOM 806 C CA . ILE A 1 103 ? 9.021 2.227 -12.994 1.00 85.50 103 ILE A CA 1
ATOM 807 C C . ILE A 1 103 ? 9.259 2.767 -14.405 1.00 85.50 103 ILE A C 1
ATOM 809 O O . ILE A 1 103 ? 9.268 2.000 -15.367 1.00 85.50 103 ILE A O 1
ATOM 813 N N . PHE A 1 104 ? 9.522 4.068 -14.524 1.00 89.75 104 PHE A N 1
ATOM 814 C CA . PHE A 1 104 ? 9.789 4.712 -15.805 1.00 89.75 104 PHE A CA 1
ATOM 815 C C . PHE A 1 104 ? 11.035 4.134 -16.490 1.00 89.75 104 PHE A C 1
ATOM 817 O O . PHE A 1 104 ? 10.995 3.805 -17.674 1.00 89.75 104 PHE A O 1
ATOM 824 N N . ARG A 1 105 ? 12.129 3.920 -15.744 1.00 86.31 105 ARG A N 1
ATOM 825 C CA . ARG A 1 105 ? 13.340 3.272 -16.276 1.00 86.31 105 ARG A CA 1
ATOM 826 C C . ARG A 1 105 ? 13.079 1.845 -16.746 1.00 86.31 105 ARG A C 1
ATOM 828 O O . ARG A 1 105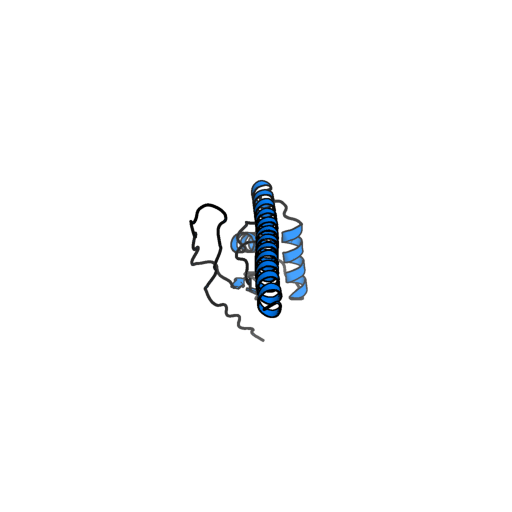 ? 13.572 1.471 -17.806 1.00 86.31 105 ARG A O 1
ATOM 835 N N . ARG A 1 106 ? 12.313 1.051 -15.990 1.00 83.81 106 ARG A N 1
ATOM 836 C CA . ARG A 1 106 ? 11.949 -0.319 -16.391 1.00 83.81 106 ARG A CA 1
ATOM 837 C C . ARG A 1 106 ? 11.113 -0.311 -17.664 1.00 83.81 106 ARG A C 1
ATOM 839 O O . ARG A 1 106 ? 11.405 -1.086 -18.566 1.00 83.81 106 ARG A O 1
ATOM 846 N N . TYR A 1 107 ? 10.141 0.594 -17.760 1.00 87.12 107 TYR A N 1
ATOM 847 C CA . TYR A 1 107 ? 9.327 0.755 -18.962 1.00 87.12 107 TYR A CA 1
ATOM 848 C C . TYR A 1 107 ? 10.183 1.113 -20.182 1.00 87.12 107 TYR A C 1
ATOM 850 O O . TYR A 1 107 ? 10.097 0.440 -21.206 1.00 87.12 107 TYR A O 1
ATOM 858 N N . LEU A 1 108 ? 11.053 2.122 -20.072 1.00 90.06 108 LEU A N 1
ATOM 859 C CA . LEU A 1 108 ? 11.939 2.509 -21.173 1.00 90.06 108 LEU A CA 1
ATOM 860 C C . LEU A 1 108 ? 12.866 1.369 -21.597 1.00 90.06 108 LEU A C 1
ATOM 862 O O . LEU A 1 108 ? 13.022 1.133 -22.790 1.00 90.06 108 LEU A O 1
ATOM 866 N N . LYS A 1 109 ? 13.441 0.641 -20.635 1.00 86.81 109 LYS A N 1
ATOM 867 C CA . LYS A 1 109 ? 14.327 -0.488 -20.922 1.00 86.81 109 LYS A CA 1
ATOM 868 C C . LYS A 1 109 ? 13.604 -1.603 -21.679 1.00 86.81 109 LYS A C 1
ATOM 870 O O . LYS A 1 109 ? 14.100 -2.045 -22.703 1.00 86.81 109 LYS A O 1
ATOM 875 N N . LEU A 1 110 ? 12.413 -1.998 -21.226 1.00 84.75 110 LEU A N 1
ATOM 876 C CA . LEU A 1 110 ? 11.623 -3.042 -21.888 1.00 84.75 110 LEU A CA 1
ATOM 877 C C . LEU A 1 110 ? 11.255 -2.665 -23.328 1.00 84.75 110 LEU A C 1
ATOM 879 O O . LEU A 1 110 ? 11.360 -3.498 -24.222 1.00 84.75 110 LEU A O 1
ATOM 883 N N . ASN A 1 111 ? 10.864 -1.409 -23.562 1.00 87.19 111 ASN A N 1
ATOM 884 C CA . ASN A 1 111 ? 10.529 -0.943 -24.909 1.00 87.19 111 ASN A CA 1
ATOM 885 C C . ASN A 1 111 ? 11.764 -0.826 -25.810 1.00 87.19 111 ASN A C 1
ATOM 887 O O . ASN A 1 111 ? 11.692 -1.150 -26.991 1.00 87.19 111 ASN A O 1
ATOM 891 N N . TYR A 1 112 ? 12.896 -0.376 -25.268 1.00 87.94 112 TYR A N 1
ATOM 892 C CA . TYR A 1 112 ? 14.145 -0.316 -26.020 1.00 87.94 112 TYR A CA 1
ATOM 893 C C . TYR A 1 112 ? 14.629 -1.717 -26.414 1.00 87.94 112 TYR A C 1
ATOM 895 O O . TYR A 1 112 ? 14.955 -1.946 -27.578 1.00 87.94 112 TYR A O 1
ATOM 903 N N . ASP A 1 113 ? 14.610 -2.662 -25.472 1.00 85.25 113 ASP A N 1
ATOM 904 C CA . ASP A 1 113 ? 15.027 -4.043 -25.707 1.00 85.25 113 ASP A CA 1
ATOM 905 C C . ASP A 1 113 ? 14.121 -4.714 -26.763 1.00 85.25 113 ASP A C 1
ATOM 907 O O . ASP A 1 113 ? 14.637 -5.306 -27.713 1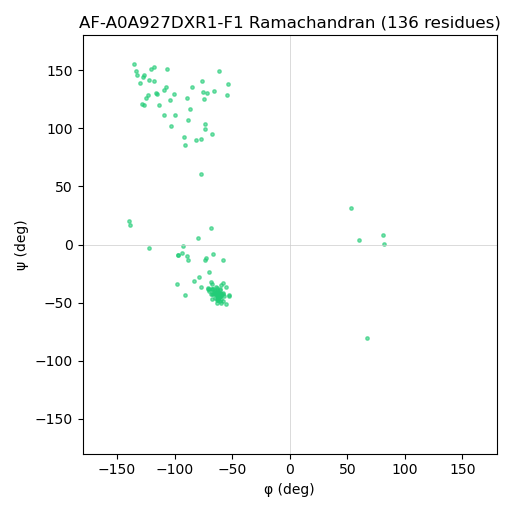.00 85.25 113 ASP A O 1
ATOM 911 N N . ASP A 1 114 ? 12.793 -4.540 -26.691 1.00 87.06 114 ASP A N 1
ATOM 912 C CA . ASP A 1 114 ? 11.841 -5.065 -27.691 1.00 87.06 114 ASP A CA 1
ATOM 913 C C . ASP A 1 114 ? 12.073 -4.478 -29.097 1.00 87.06 114 ASP A C 1
ATOM 915 O O . ASP A 1 114 ? 12.133 -5.207 -30.093 1.00 87.06 114 ASP A O 1
ATOM 919 N N . LEU A 1 115 ? 12.272 -3.157 -29.191 1.00 84.88 115 LEU A N 1
ATOM 920 C CA . LEU A 1 115 ? 12.589 -2.491 -30.458 1.00 84.88 115 LEU A CA 1
ATOM 921 C C . LEU A 1 115 ? 13.919 -2.982 -31.039 1.00 84.88 115 LEU A C 1
ATOM 923 O O . LEU A 1 115 ? 14.015 -3.217 -32.247 1.00 84.88 115 LEU A O 1
ATOM 927 N N . SER A 1 116 ? 14.930 -3.173 -30.189 1.00 86.06 116 SER A N 1
ATOM 928 C CA . SER A 1 116 ? 16.242 -3.664 -30.609 1.00 86.06 116 SER A CA 1
ATOM 929 C C . SER A 1 116 ? 16.161 -5.082 -31.185 1.00 86.06 116 SER A C 1
ATOM 931 O O . SER A 1 116 ? 16.721 -5.340 -32.254 1.00 86.06 116 SER A O 1
ATOM 933 N N . GLN A 1 117 ? 15.391 -5.979 -30.556 1.00 87.88 117 GLN A N 1
ATOM 934 C CA . GLN A 1 117 ? 15.214 -7.347 -31.044 1.00 87.88 117 GLN A CA 1
ATOM 935 C C . GLN A 1 117 ? 14.454 -7.394 -32.369 1.00 87.88 117 GLN A C 1
ATOM 937 O O . GLN A 1 117 ? 14.870 -8.098 -33.291 1.00 87.88 117 GLN A O 1
ATOM 942 N N . LYS A 1 118 ? 13.382 -6.603 -32.508 1.00 88.88 118 LYS A N 1
ATOM 943 C CA . LYS A 1 118 ? 12.636 -6.490 -33.772 1.00 88.88 118 LYS A CA 1
ATOM 944 C C . LYS A 1 118 ? 13.519 -5.995 -34.912 1.00 88.88 118 LYS A C 1
ATOM 946 O O . LYS A 1 118 ? 13.467 -6.553 -36.008 1.00 88.88 118 LYS A O 1
ATOM 951 N N . HIS A 1 119 ? 14.351 -4.986 -34.658 1.00 89.56 119 HIS A N 1
ATOM 952 C CA . HIS A 1 119 ? 15.291 -4.477 -35.652 1.00 89.56 119 HIS A CA 1
ATOM 953 C C . HIS A 1 119 ? 16.296 -5.555 -36.089 1.00 89.56 119 HIS A C 1
ATOM 955 O O . HIS A 1 119 ? 16.504 -5.754 -37.286 1.00 89.56 119 HIS A O 1
ATOM 961 N N . PHE A 1 120 ? 16.855 -6.306 -35.137 1.00 91.25 120 PHE A N 1
ATOM 962 C CA . PHE A 1 120 ? 17.777 -7.408 -35.427 1.00 91.25 120 PHE A CA 1
ATOM 963 C C . PHE A 1 120 ? 17.123 -8.510 -36.276 1.00 91.25 120 PHE A C 1
ATOM 965 O O . PHE A 1 120 ? 17.699 -8.959 -37.268 1.00 91.25 120 PHE A O 1
ATOM 972 N N . MET A 1 121 ? 15.890 -8.896 -35.938 1.00 90.25 121 MET A N 1
ATOM 973 C CA . MET A 1 121 ? 15.093 -9.863 -36.702 1.00 90.25 121 MET A CA 1
ATOM 974 C C . MET A 1 121 ? 14.836 -9.400 -38.141 1.00 90.25 121 MET A C 1
ATOM 976 O O . MET A 1 121 ? 14.974 -10.186 -39.077 1.00 90.25 121 MET A O 1
ATOM 980 N N . LEU A 1 122 ? 14.512 -8.119 -38.343 1.00 90.31 122 LEU A N 1
ATOM 981 C CA . LEU A 1 122 ? 14.299 -7.552 -39.678 1.00 90.31 122 LEU A CA 1
ATOM 982 C C . LEU A 1 122 ? 15.576 -7.565 -40.525 1.00 90.31 122 LEU A C 1
ATOM 984 O O . LEU A 1 122 ? 15.525 -7.926 -41.702 1.00 90.31 122 LEU A O 1
ATOM 988 N N . LEU A 1 123 ? 16.723 -7.212 -39.936 1.00 92.31 123 LEU A N 1
ATOM 989 C CA . LEU A 1 123 ? 18.017 -7.299 -40.616 1.00 92.31 123 LEU A CA 1
ATOM 990 C C . LEU A 1 123 ? 18.334 -8.742 -41.027 1.00 92.31 123 LEU A C 1
ATOM 992 O O . LEU A 1 123 ? 18.724 -8.980 -42.171 1.00 92.31 123 LEU A O 1
ATOM 996 N N . TYR A 1 124 ? 18.107 -9.704 -40.131 1.00 90.06 124 TYR A N 1
ATOM 997 C CA . TYR A 1 124 ? 18.338 -11.122 -40.402 1.00 90.06 124 TYR A CA 1
ATOM 998 C C . TYR A 1 124 ? 17.437 -11.654 -41.529 1.00 90.06 124 TYR A C 1
ATOM 1000 O O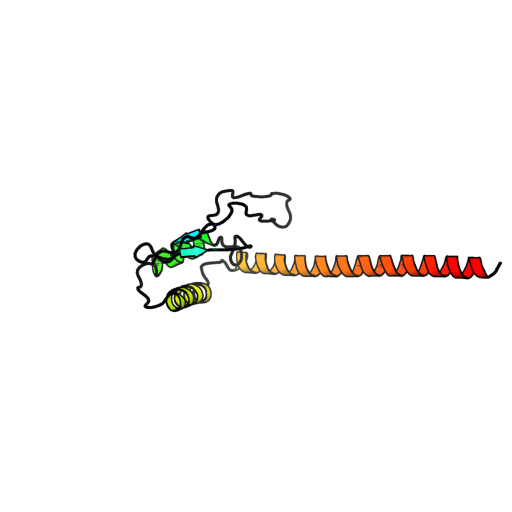 . TYR A 1 124 ? 17.923 -12.261 -42.483 1.00 90.06 124 TYR A O 1
ATOM 1008 N N . LEU A 1 125 ? 16.134 -11.357 -41.485 1.00 91.06 125 LEU A N 1
ATOM 1009 C CA . LEU A 1 125 ? 15.181 -11.744 -42.533 1.00 91.06 125 LEU A CA 1
ATOM 1010 C C . LEU A 1 125 ? 15.532 -11.136 -43.898 1.00 91.06 125 LEU A C 1
ATOM 1012 O O . LEU A 1 125 ? 15.396 -11.805 -44.924 1.00 91.06 125 LEU A O 1
ATOM 1016 N N . ASN A 1 126 ? 16.008 -9.889 -43.926 1.00 91.75 126 ASN A N 1
ATOM 1017 C CA . ASN A 1 126 ? 16.440 -9.242 -45.163 1.00 91.75 126 ASN A CA 1
ATOM 1018 C C . ASN A 1 126 ? 17.706 -9.886 -45.749 1.00 91.75 126 ASN A C 1
ATOM 1020 O O . ASN A 1 126 ? 17.778 -10.063 -46.965 1.00 91.75 126 ASN A O 1
ATOM 1024 N N . GLN A 1 127 ? 18.670 -10.292 -44.914 1.00 89.56 127 GLN A N 1
ATOM 1025 C CA . GLN A 1 127 ? 19.846 -11.049 -45.366 1.00 89.56 127 GLN A CA 1
ATOM 1026 C C . GLN A 1 127 ? 19.446 -12.412 -45.948 1.00 89.56 127 GLN A C 1
ATOM 1028 O O . GLN A 1 127 ? 19.861 -12.757 -47.055 1.00 89.56 127 GLN A O 1
ATOM 1033 N N . MET A 1 128 ? 18.567 -13.144 -45.257 1.00 90.25 128 MET A N 1
ATOM 1034 C CA . MET A 1 128 ? 18.055 -14.441 -45.717 1.00 90.25 128 MET A CA 1
ATOM 1035 C C . MET A 1 128 ? 17.331 -14.327 -47.062 1.00 90.25 128 MET A C 1
ATOM 1037 O O . MET A 1 128 ? 17.619 -15.088 -47.984 1.00 90.25 128 MET A O 1
ATOM 1041 N N . LYS A 1 129 ? 16.443 -13.333 -47.220 1.00 89.19 129 LYS A N 1
ATOM 1042 C CA . LYS A 1 129 ? 15.781 -13.063 -48.507 1.00 89.19 129 LYS A CA 1
ATOM 1043 C C . LYS A 1 129 ? 16.791 -12.777 -49.615 1.00 89.19 129 LYS A C 1
ATOM 1045 O O . LYS A 1 129 ? 16.633 -13.286 -50.719 1.00 89.19 129 LYS A O 1
ATOM 1050 N N . LYS A 1 130 ? 17.831 -11.990 -49.333 1.00 86.06 130 LYS A N 1
ATOM 1051 C CA . LYS A 1 130 ? 18.853 -11.645 -50.326 1.00 86.06 130 LYS A CA 1
ATOM 1052 C C . LYS A 1 130 ? 19.629 -12.879 -50.801 1.00 86.06 130 LYS A C 1
ATOM 1054 O O . LYS A 1 130 ? 19.834 -13.018 -52.002 1.00 86.06 130 LYS A O 1
ATOM 1059 N N . HIS A 1 131 ? 20.005 -13.786 -49.898 1.00 78.62 131 HIS A N 1
ATOM 1060 C CA . HIS A 1 131 ? 20.648 -15.056 -50.263 1.00 78.62 131 HIS A CA 1
ATOM 1061 C C . HIS A 1 131 ? 19.726 -15.991 -51.051 1.00 78.62 131 HIS A C 1
ATOM 1063 O O . HIS A 1 131 ? 20.155 -16.572 -52.044 1.00 78.62 131 HIS A O 1
ATOM 1069 N N . LEU A 1 132 ? 18.453 -16.088 -50.668 1.00 78.00 132 LEU A N 1
ATOM 1070 C CA . LEU A 1 132 ? 17.496 -16.967 -51.340 1.00 78.00 132 LEU A CA 1
ATOM 1071 C C . LEU A 1 132 ? 17.199 -16.506 -52.778 1.00 78.00 132 LEU A C 1
ATOM 1073 O O . LEU A 1 132 ? 17.121 -17.326 -53.682 1.00 78.00 132 LEU A O 1
ATOM 1077 N N . ILE A 1 133 ? 17.112 -15.191 -53.011 1.00 75.44 133 ILE A N 1
ATOM 1078 C CA . ILE A 1 133 ? 16.920 -14.611 -54.353 1.00 75.44 133 ILE A CA 1
ATOM 1079 C C . ILE A 1 133 ? 18.147 -14.830 -55.252 1.00 75.44 133 ILE A C 1
ATOM 1081 O O . ILE A 1 133 ? 17.993 -15.000 -56.459 1.00 75.44 133 ILE A O 1
ATOM 1085 N N . LEU A 1 134 ? 19.357 -14.822 -54.686 1.00 68.25 134 LEU A N 1
ATOM 1086 C CA . LEU A 1 134 ? 20.589 -15.088 -55.435 1.00 68.25 134 LEU A CA 1
ATOM 1087 C C . LEU A 1 134 ? 20.702 -16.566 -55.836 1.00 68.25 134 LEU A C 1
ATOM 1089 O O . LEU A 1 134 ? 21.082 -16.844 -56.961 1.00 68.25 134 LEU A O 1
ATOM 1093 N N . SER A 1 135 ? 20.279 -17.493 -54.971 1.00 66.38 135 SER A N 1
ATOM 1094 C CA . SER A 1 135 ? 20.339 -18.941 -55.230 1.00 66.38 135 SER A CA 1
ATOM 1095 C C . SER A 1 135 ? 19.319 -19.463 -56.255 1.00 66.38 135 SER A C 1
ATOM 1097 O O . SER A 1 135 ? 19.407 -20.625 -56.632 1.00 66.38 135 SER A O 1
ATOM 1099 N N . ILE A 1 136 ? 18.329 -18.658 -56.658 1.00 69.00 136 ILE A N 1
ATOM 1100 C CA . ILE A 1 136 ? 17.302 -19.023 -57.662 1.00 69.00 136 ILE A CA 1
ATOM 1101 C C . ILE A 1 136 ? 17.685 -18.500 -59.063 1.00 69.00 136 ILE A C 1
ATOM 1103 O O . ILE A 1 136 ? 17.017 -18.798 -60.050 1.00 69.00 136 ILE A O 1
ATOM 1107 N N . LYS A 1 137 ? 18.735 -17.674 -59.161 1.00 60.84 137 LYS A N 1
ATOM 1108 C CA . LYS A 1 137 ? 19.197 -17.071 -60.419 1.00 60.84 137 LYS A CA 1
ATOM 1109 C C . LYS A 1 137 ? 20.288 -17.872 -61.143 1.00 60.84 137 LYS A C 1
ATOM 1111 O O . LYS A 1 137 ? 20.667 -17.449 -62.234 1.00 60.84 137 LYS A O 1
ATOM 1116 N N . ASP A 1 138 ? 20.717 -18.988 -60.562 1.00 48.50 138 ASP A N 1
ATOM 1117 C CA . ASP A 1 138 ? 21.620 -19.994 -61.134 1.00 48.50 138 ASP A CA 1
ATOM 1118 C C . ASP A 1 138 ? 20.833 -21.279 -61.442 1.00 48.50 138 ASP A C 1
ATOM 1120 O O . ASP A 1 138 ? 21.159 -21.946 -62.450 1.00 48.50 138 ASP A O 1
#

Secondary structure (DSSP, 8-state):
--------S------SSS------TT--SEEES-SSS--EEE--S-SEETTEEHHHHHHHHHHHHTT---SSHHHHHHHHHHHHHH-TTSS-HHHHHHHHHHHHHHHHHHHHHHHHHHHHHHHHHHHHHHHHHHTT--

Foldseek 3Di:
DDDDDDDDQDAFDDDPDDPDRPPPSDQDQKDALAPVDRDIDGHDHDQDDLQQGPVLLSVVNHVPCNPPDDPDNVVSVVSSVVSVVPCPPSADPVSNVVSVVVVVVVVVVVVVVVVVVVVVVVVVVVVVVVVVVVVVVD

Mean predicted aligned error: 12.38 Å

Sequence (138 aa):
MACALAADSAMTMTGGNSGTVKIFNNAEKIYQLSKHYPVGLMVYNNADFCGTPWELSIRSFRKLHGHEEHSTIRDYLNSFLSFLNSTYNITSIAKREAKLKEIFRRYLKLNYDDLSQKHFMLLYLNQMKKHLILSIKD

pLDDT: mean 76.89, std 16.23, range [39.03, 93.94]

Organism: Klebsiella pneumoniae (NCBI:txid573)